Protein AF-A0A837I345-F1 (afdb_monomer_lite)

Radius of gyration: 14.28 Å; chains: 1; bounding box: 34×15×37 Å

Structure (mmCIF, N/CA/C/O backbone):
data_AF-A0A837I345-F1
#
_entry.id   AF-A0A837I345-F1
#
loop_
_atom_site.group_PDB
_atom_site.id
_atom_site.type_symbol
_atom_site.label_atom_id
_atom_site.label_alt_id
_atom_site.label_comp_id
_atom_site.label_asym_id
_atom_site.label_entity_id
_atom_site.label_seq_id
_atom_site.pdbx_PDB_ins_code
_atom_site.Cartn_x
_atom_site.Cartn_y
_atom_site.Cartn_z
_atom_site.occupancy
_atom_site.B_iso_or_equiv
_atom_site.auth_seq_id
_atom_site.auth_comp_id
_atom_site.auth_asym_id
_atom_site.auth_atom_id
_atom_site.pdbx_PDB_model_num
ATOM 1 N N . MET A 1 1 ? -13.062 -6.210 20.541 1.00 59.97 1 MET A N 1
ATOM 2 C CA . MET A 1 1 ? -11.974 -7.041 19.949 1.00 59.97 1 MET A CA 1
ATOM 3 C C . MET A 1 1 ? -11.961 -7.114 18.415 1.00 59.97 1 MET A C 1
ATOM 5 O O . MET A 1 1 ? -10.877 -7.087 17.840 1.00 59.97 1 MET A O 1
ATOM 9 N N . LYS A 1 2 ? -13.102 -7.264 17.713 1.00 62.97 2 LYS A N 1
ATOM 10 C CA . LYS A 1 2 ? -13.108 -7.320 16.230 1.00 62.97 2 LYS A CA 1
ATOM 11 C C . LYS A 1 2 ? -12.665 -5.991 15.578 1.00 62.97 2 LYS A C 1
ATOM 13 O O . LYS A 1 2 ? -11.898 -6.046 14.624 1.00 62.97 2 LYS A O 1
ATOM 18 N N . SER A 1 3 ? -13.045 -4.841 16.143 1.00 60.50 3 SER A N 1
ATOM 19 C CA . SER A 1 3 ? -12.641 -3.492 15.695 1.00 60.50 3 SER A CA 1
ATOM 20 C C . SER A 1 3 ? -11.131 -3.242 15.803 1.00 60.50 3 SER A C 1
ATOM 22 O O . SER A 1 3 ? -10.490 -2.918 14.811 1.00 60.50 3 SER A O 1
ATOM 24 N N . VAL A 1 4 ? -10.529 -3.518 16.964 1.00 70.50 4 VAL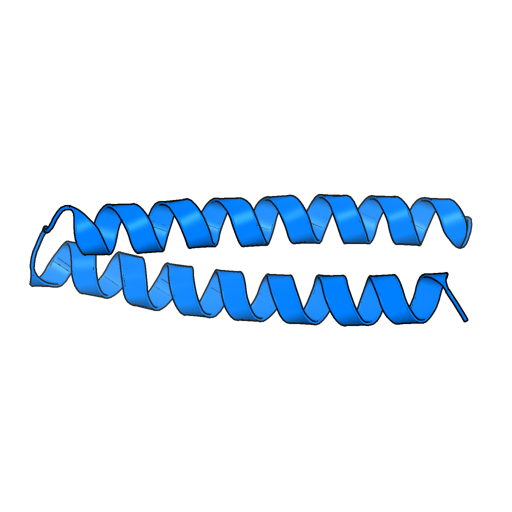 A N 1
ATOM 25 C CA . VAL A 1 4 ? -9.080 -3.345 17.201 1.00 70.50 4 VAL A CA 1
ATOM 26 C C . VAL A 1 4 ? -8.236 -4.162 16.214 1.00 70.50 4 VAL A C 1
ATOM 28 O O . VAL A 1 4 ? -7.255 -3.670 15.661 1.00 70.50 4 VAL A O 1
ATOM 31 N N . ARG A 1 5 ? -8.648 -5.403 15.911 1.00 77.81 5 ARG A N 1
ATOM 32 C CA . ARG A 1 5 ? -7.962 -6.238 14.909 1.00 77.81 5 ARG A CA 1
ATOM 33 C C . ARG A 1 5 ? -8.060 -5.665 13.493 1.00 77.81 5 ARG A C 1
ATOM 35 O O . ARG A 1 5 ? -7.107 -5.806 12.730 1.00 77.81 5 ARG A O 1
ATOM 42 N N . LEU A 1 6 ? -9.179 -5.031 13.134 1.00 76.38 6 LEU A N 1
ATOM 43 C CA . LEU A 1 6 ? -9.334 -4.344 11.846 1.00 76.38 6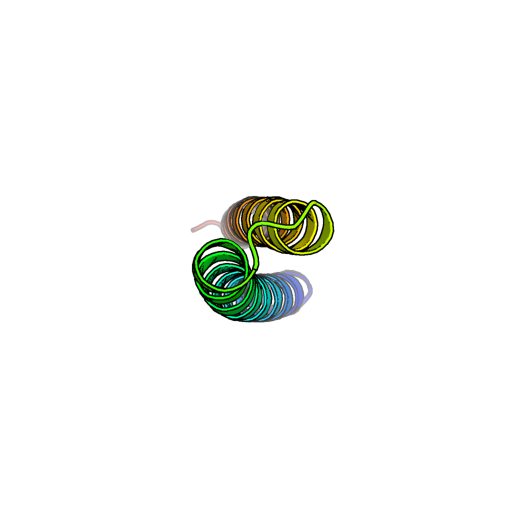 LEU A CA 1
ATOM 44 C C . LEU A 1 6 ? -8.443 -3.100 11.774 1.00 76.38 6 LEU A C 1
ATOM 46 O O . LEU A 1 6 ? -7.778 -2.900 10.762 1.00 76.38 6 LEU A O 1
ATOM 50 N N . MET A 1 7 ? -8.346 -2.344 12.867 1.00 77.19 7 MET A N 1
ATOM 51 C CA . MET A 1 7 ? -7.513 -1.143 12.970 1.00 77.19 7 MET A CA 1
ATOM 52 C C . MET A 1 7 ? -6.012 -1.467 12.838 1.00 77.19 7 MET A C 1
ATOM 54 O O . MET A 1 7 ? -5.296 -0.826 12.067 1.00 77.19 7 MET A O 1
ATOM 58 N N . ILE A 1 8 ? -5.540 -2.535 13.497 1.00 84.00 8 ILE A N 1
ATOM 59 C CA . ILE A 1 8 ? -4.154 -3.024 13.365 1.00 84.00 8 ILE A CA 1
ATOM 60 C C . ILE A 1 8 ? -3.873 -3.508 11.933 1.00 84.00 8 ILE A C 1
ATOM 62 O O . ILE A 1 8 ? -2.827 -3.185 11.365 1.00 84.00 8 ILE A O 1
ATOM 66 N N . LYS A 1 9 ? -4.805 -4.254 11.320 1.00 81.06 9 LYS A N 1
ATOM 67 C CA . LYS A 1 9 ? -4.671 -4.711 9.926 1.00 81.06 9 LYS A CA 1
ATOM 68 C C . LYS A 1 9 ? -4.630 -3.543 8.938 1.00 81.06 9 LYS A C 1
ATOM 70 O O . LYS A 1 9 ? -3.789 -3.561 8.043 1.00 81.06 9 LYS A O 1
ATOM 75 N N . ALA A 1 10 ? -5.485 -2.535 9.116 1.00 83.06 10 ALA A N 1
ATOM 76 C CA . ALA A 1 10 ? -5.495 -1.323 8.300 1.00 83.06 10 ALA A CA 1
ATOM 77 C C . ALA A 1 10 ? -4.155 -0.582 8.400 1.00 83.06 10 ALA A C 1
ATOM 79 O O . ALA A 1 10 ? -3.528 -0.312 7.379 1.00 83.06 10 ALA A O 1
ATOM 80 N N . LYS A 1 11 ? -3.646 -0.364 9.622 1.00 85.31 11 LYS A N 1
ATOM 81 C CA . LYS A 1 11 ? -2.340 0.277 9.843 1.00 85.31 11 LYS A CA 1
ATOM 82 C C . LYS A 1 11 ? -1.201 -0.493 9.167 1.00 85.31 11 LYS A C 1
ATOM 84 O O . LYS A 1 11 ? -0.360 0.118 8.517 1.00 85.31 11 LYS A O 1
ATOM 89 N N . LYS A 1 12 ? -1.180 -1.826 9.275 1.00 87.69 12 LYS A N 1
ATOM 90 C CA . LYS A 1 12 ? -0.157 -2.657 8.617 1.00 87.69 12 LYS A CA 1
ATOM 91 C C . LYS A 1 12 ? -0.223 -2.541 7.089 1.00 87.69 12 LYS A C 1
ATOM 93 O O . LYS A 1 12 ? 0.813 -2.360 6.462 1.00 87.69 12 LYS A O 1
ATOM 98 N N . MET A 1 13 ? -1.420 -2.609 6.500 1.00 85.31 13 MET A N 1
ATOM 99 C CA . MET A 1 13 ? -1.606 -2.457 5.048 1.00 85.31 13 MET A CA 1
ATOM 100 C C . MET A 1 13 ? -1.208 -1.067 4.546 1.00 85.31 13 MET A C 1
ATOM 102 O O . MET A 1 13 ? -0.606 -0.968 3.482 1.00 85.31 13 MET A O 1
ATOM 106 N N . PHE A 1 14 ? -1.466 -0.019 5.328 1.00 87.44 14 PHE A N 1
ATOM 107 C CA . PHE A 1 14 ? -1.055 1.346 5.000 1.00 87.44 14 PHE A CA 1
ATOM 108 C C . PHE A 1 14 ? 0.471 1.475 4.891 1.00 87.44 14 PHE A C 1
ATOM 110 O O . PHE A 1 14 ? 0.979 1.952 3.882 1.00 87.44 14 PHE A O 1
ATOM 117 N N . TRP A 1 15 ? 1.215 0.979 5.888 1.00 88.56 15 TRP A N 1
ATOM 118 C CA . TRP A 1 15 ? 2.684 1.026 5.873 1.00 88.56 15 TRP A CA 1
ATOM 119 C C . TRP A 1 15 ? 3.300 0.197 4.745 1.00 88.56 15 TRP A C 1
ATOM 121 O O . TRP A 1 15 ? 4.255 0.642 4.112 1.00 88.56 15 TRP A O 1
ATOM 131 N N . VAL A 1 16 ? 2.738 -0.982 4.464 1.00 91.06 16 VAL A N 1
ATOM 132 C CA . VAL A 1 16 ? 3.165 -1.811 3.326 1.00 91.06 16 VAL A CA 1
ATOM 133 C C . VAL A 1 16 ? 2.906 -1.086 2.003 1.00 91.06 16 VAL A C 1
ATOM 135 O O . VAL A 1 16 ? 3.778 -1.076 1.138 1.00 91.06 16 VAL A O 1
ATOM 138 N N . GLY A 1 17 ? 1.750 -0.429 1.867 1.00 89.69 17 GLY A N 1
ATOM 139 C CA . GLY A 1 17 ? 1.426 0.393 0.705 1.00 89.69 17 GLY A CA 1
ATOM 140 C C . GLY A 1 17 ? 2.399 1.560 0.517 1.00 89.69 17 GLY A C 1
ATOM 141 O O . GLY A 1 17 ? 2.880 1.767 -0.589 1.00 89.69 17 GLY A O 1
ATOM 142 N N . ILE A 1 18 ? 2.770 2.276 1.584 1.00 91.56 18 ILE A N 1
ATOM 143 C CA . ILE A 1 18 ? 3.767 3.360 1.504 1.00 91.56 18 ILE A CA 1
ATOM 144 C C . ILE A 1 18 ? 5.133 2.833 1.053 1.00 91.56 18 ILE A C 1
ATOM 146 O O . ILE A 1 18 ? 5.741 3.405 0.150 1.00 91.56 18 ILE A O 1
ATOM 150 N N . ALA A 1 19 ? 5.609 1.734 1.642 1.00 91.56 19 ALA A N 1
ATOM 151 C CA . ALA A 1 19 ? 6.897 1.153 1.268 1.00 91.56 19 ALA A CA 1
ATOM 152 C C . ALA A 1 19 ? 6.917 0.732 -0.211 1.00 91.56 19 ALA A C 1
ATOM 154 O O . ALA A 1 19 ? 7.861 1.050 -0.936 1.00 91.56 19 ALA A O 1
ATOM 155 N N . GLY A 1 20 ? 5.850 0.076 -0.676 1.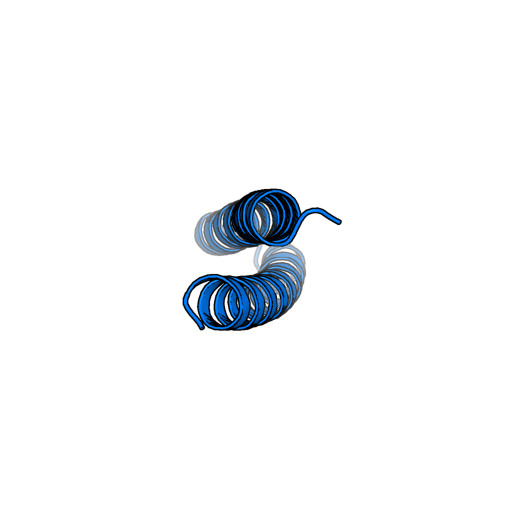00 89.69 20 GLY A N 1
ATOM 156 C CA . GLY A 1 20 ? 5.700 -0.301 -2.079 1.00 89.69 20 GLY A CA 1
ATOM 157 C C . GLY A 1 20 ? 5.613 0.907 -3.017 1.00 89.69 20 GLY A C 1
ATOM 158 O O . GLY A 1 20 ? 6.194 0.873 -4.099 1.00 89.69 20 GLY A O 1
ATOM 159 N N . LEU A 1 21 ? 4.977 2.003 -2.587 1.00 92.50 21 LEU A N 1
ATOM 160 C CA . LEU A 1 21 ? 4.892 3.244 -3.360 1.00 92.50 21 LEU A CA 1
ATOM 161 C C . LEU A 1 21 ? 6.279 3.866 -3.560 1.00 92.50 21 LEU A C 1
ATOM 163 O O . LEU A 1 21 ? 6.626 4.241 -4.678 1.00 92.50 21 LEU A O 1
ATOM 167 N N . CYS A 1 22 ? 7.089 3.933 -2.499 1.00 92.00 22 CYS A N 1
ATOM 168 C CA . CYS A 1 22 ? 8.456 4.450 -2.569 1.00 92.00 22 CYS A CA 1
ATOM 169 C C . CYS A 1 22 ? 9.338 3.597 -3.489 1.00 92.00 22 CYS A C 1
ATOM 171 O O . CYS A 1 22 ? 10.039 4.138 -4.344 1.00 92.00 22 CYS A O 1
ATOM 173 N N . ILE A 1 23 ? 9.275 2.269 -3.355 1.00 89.62 23 ILE A N 1
ATOM 174 C CA . ILE A 1 23 ? 10.044 1.342 -4.199 1.00 89.62 23 ILE A CA 1
ATOM 175 C C . ILE A 1 23 ? 9.581 1.433 -5.659 1.00 89.62 23 ILE A C 1
ATOM 177 O O . ILE A 1 23 ? 10.412 1.512 -6.566 1.00 89.62 23 ILE A O 1
ATOM 181 N N . GLY A 1 24 ? 8.268 1.464 -5.900 1.00 88.25 24 GLY A N 1
ATOM 182 C CA . GLY A 1 24 ? 7.679 1.613 -7.231 1.00 88.25 24 GLY A CA 1
ATOM 183 C C . GLY A 1 24 ? 8.085 2.926 -7.899 1.00 88.25 24 GLY A C 1
ATOM 184 O O . GLY A 1 24 ? 8.516 2.917 -9.048 1.00 88.25 24 GLY A O 1
ATOM 185 N N . ALA A 1 25 ? 8.045 4.039 -7.164 1.00 88.25 25 ALA A N 1
ATOM 186 C CA . ALA A 1 25 ? 8.450 5.348 -7.671 1.00 88.25 25 ALA A CA 1
ATOM 187 C C . ALA A 1 25 ? 9.945 5.393 -8.028 1.00 88.25 25 ALA A C 1
ATOM 189 O O . ALA A 1 25 ? 10.299 5.800 -9.133 1.00 88.25 25 ALA A O 1
ATOM 190 N N . LEU A 1 26 ? 10.821 4.919 -7.133 1.00 88.69 26 LEU A N 1
ATOM 191 C CA . LEU A 1 26 ? 12.266 4.866 -7.388 1.00 88.69 26 LEU A CA 1
ATOM 192 C C . LEU A 1 26 ? 12.600 3.986 -8.597 1.00 88.69 26 LEU A C 1
ATOM 194 O O . LEU A 1 26 ? 13.421 4.354 -9.435 1.00 88.69 26 LEU A O 1
ATOM 198 N N . SER A 1 27 ? 11.939 2.835 -8.713 1.00 87.25 27 SER A N 1
ATOM 199 C CA . SER A 1 27 ? 12.181 1.910 -9.820 1.00 87.25 27 SER A CA 1
ATOM 200 C C . SER A 1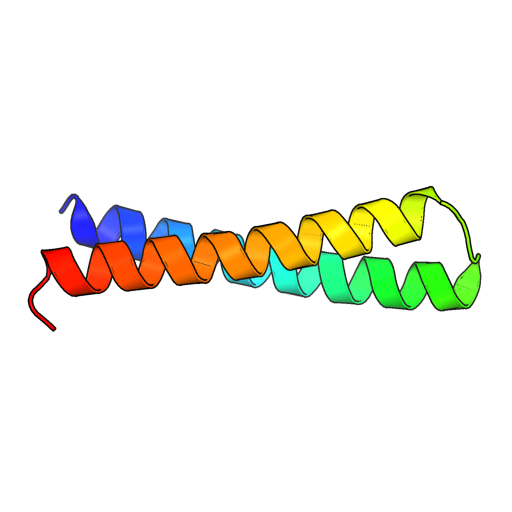 27 ? 11.584 2.390 -11.152 1.00 87.25 27 SER A C 1
ATOM 202 O O . SER A 1 27 ? 12.193 2.148 -12.194 1.00 87.25 27 SER A O 1
ATOM 204 N N . MET A 1 28 ? 10.479 3.150 -11.140 1.00 85.31 28 MET A N 1
ATOM 205 C CA . MET A 1 28 ? 9.976 3.852 -12.331 1.00 85.31 28 MET A CA 1
ATOM 206 C C . MET A 1 28 ? 10.987 4.874 -12.856 1.00 85.31 28 MET A C 1
ATOM 208 O O . MET A 1 28 ? 11.203 4.931 -14.063 1.00 85.31 28 MET A O 1
ATOM 212 N N . VAL A 1 29 ? 11.628 5.640 -11.967 1.00 85.38 29 VAL A N 1
ATOM 213 C CA . VAL A 1 29 ? 12.655 6.621 -12.358 1.00 85.38 29 VAL A CA 1
ATOM 214 C C . VAL A 1 29 ? 13.906 5.930 -12.907 1.00 85.38 29 VAL A C 1
ATOM 216 O O . VAL A 1 29 ? 14.476 6.396 -13.887 1.00 85.38 29 VAL A O 1
ATOM 219 N N . ALA A 1 30 ? 14.325 4.816 -12.302 1.00 83.88 30 ALA A N 1
ATOM 220 C CA . ALA A 1 30 ? 15.571 4.146 -12.669 1.00 83.88 30 ALA A CA 1
ATOM 221 C C . ALA A 1 30 ? 15.484 3.310 -13.960 1.00 83.88 30 ALA A C 1
ATOM 223 O O . ALA A 1 30 ? 16.445 3.277 -14.723 1.00 83.88 30 ALA A O 1
ATOM 224 N N . PHE A 1 31 ? 14.364 2.620 -14.206 1.00 77.19 31 PHE A N 1
ATOM 225 C CA . PHE A 1 31 ? 14.271 1.628 -15.289 1.00 77.19 31 PHE A CA 1
ATOM 226 C C . PHE A 1 31 ? 13.005 1.735 -16.153 1.00 77.19 31 PHE A C 1
ATOM 228 O O . PHE A 1 31 ? 12.888 0.976 -17.112 1.00 77.19 31 PHE A O 1
ATOM 235 N N . ALA A 1 32 ? 12.065 2.636 -15.825 1.00 74.94 32 ALA A N 1
ATOM 236 C CA . ALA A 1 32 ? 10.836 2.925 -16.580 1.00 74.94 32 ALA A CA 1
ATOM 237 C C . ALA A 1 32 ? 10.146 1.686 -17.194 1.00 74.94 32 ALA A C 1
ATOM 239 O O . ALA A 1 32 ? 9.796 1.667 -18.372 1.00 74.94 32 ALA A O 1
ATOM 240 N N . ASN A 1 33 ? 9.961 0.628 -16.397 1.00 83.00 33 ASN A N 1
ATOM 241 C CA . ASN A 1 33 ? 9.376 -0.628 -16.863 1.00 83.00 33 ASN A CA 1
ATOM 242 C C . ASN A 1 33 ? 7.913 -0.796 -16.396 1.00 83.00 33 ASN A C 1
ATOM 244 O O . ASN A 1 33 ? 7.482 -0.240 -15.381 1.00 83.00 33 ASN A O 1
ATOM 248 N N . TYR A 1 34 ? 7.138 -1.605 -17.130 1.00 83.50 34 TYR A N 1
ATOM 249 C CA . TYR A 1 34 ? 5.732 -1.899 -16.806 1.00 83.50 34 TYR A CA 1
ATOM 250 C C . TYR A 1 34 ? 5.551 -2.538 -15.419 1.00 83.50 34 TYR A C 1
ATOM 252 O O . TYR A 1 34 ? 4.514 -2.369 -14.774 1.00 83.50 34 TYR A O 1
ATOM 260 N N . PHE A 1 35 ? 6.566 -3.253 -14.935 1.00 84.38 35 PHE A N 1
ATOM 261 C CA . PHE A 1 35 ? 6.540 -3.909 -13.632 1.00 84.38 35 PHE A CA 1
ATOM 262 C C . PHE A 1 35 ? 6.555 -2.893 -12.477 1.00 84.38 35 PHE A C 1
ATOM 264 O O . PHE A 1 35 ? 5.746 -2.994 -11.557 1.00 84.38 35 PHE A O 1
ATOM 271 N N . SER A 1 36 ? 7.382 -1.854 -12.563 1.00 86.12 36 SER A N 1
ATOM 272 C CA . SER A 1 36 ? 7.463 -0.750 -11.605 1.00 86.12 36 SER A CA 1
ATOM 273 C C . SER A 1 36 ? 6.175 0.066 -11.574 1.00 86.12 36 SER A C 1
ATOM 275 O O . SER A 1 36 ? 5.695 0.398 -10.490 1.00 86.12 36 SER A O 1
ATOM 277 N N . VAL A 1 37 ? 5.560 0.309 -12.738 1.00 87.38 37 VAL A N 1
ATOM 278 C CA . VAL A 1 37 ? 4.233 0.947 -12.828 1.00 87.38 37 VAL A CA 1
ATOM 279 C C . VAL A 1 37 ? 3.173 0.097 -12.125 1.00 87.38 37 VAL A C 1
ATOM 281 O O . VAL A 1 37 ? 2.351 0.617 -11.372 1.00 87.38 37 VAL A O 1
ATOM 284 N N . THR A 1 38 ? 3.217 -1.224 -12.310 1.00 89.25 38 THR A N 1
ATOM 285 C CA . THR A 1 38 ? 2.282 -2.154 -11.661 1.00 89.25 38 THR A CA 1
ATOM 286 C C . THR A 1 38 ? 2.458 -2.155 -10.141 1.00 89.25 38 THR A C 1
ATOM 288 O O . THR A 1 38 ? 1.472 -2.044 -9.413 1.00 89.25 38 THR A O 1
ATOM 291 N N . ILE A 1 39 ? 3.699 -2.208 -9.644 1.00 88.50 39 ILE A N 1
ATOM 292 C CA . ILE A 1 39 ? 3.999 -2.114 -8.205 1.00 88.50 39 ILE A CA 1
ATOM 293 C C . ILE A 1 39 ? 3.482 -0.796 -7.630 1.00 88.50 39 ILE A C 1
ATOM 295 O O . ILE A 1 39 ? 2.872 -0.787 -6.558 1.00 88.50 39 ILE A O 1
ATOM 299 N N . TYR A 1 40 ? 3.696 0.310 -8.342 1.00 89.38 40 TYR A N 1
ATOM 300 C CA . TYR A 1 40 ? 3.224 1.622 -7.924 1.00 89.38 40 TYR A CA 1
ATOM 301 C C . TYR A 1 40 ? 1.691 1.655 -7.816 1.00 89.38 40 TYR A C 1
ATOM 303 O O . TYR A 1 40 ? 1.156 2.021 -6.769 1.00 89.38 40 TYR A O 1
ATOM 311 N N . LEU A 1 41 ? 0.978 1.180 -8.842 1.00 92.00 41 LEU A N 1
ATOM 312 C CA . LEU A 1 41 ? -0.487 1.116 -8.847 1.00 92.00 41 LEU A CA 1
ATOM 313 C C . LEU A 1 41 ? -1.045 0.225 -7.730 1.00 92.00 41 LEU A C 1
ATOM 315 O O . LEU A 1 41 ? -1.952 0.641 -7.010 1.00 92.00 41 LEU A O 1
ATOM 319 N N . VAL A 1 42 ? -0.485 -0.973 -7.534 1.00 92.75 42 VAL A N 1
ATOM 320 C CA . VAL A 1 42 ? -0.895 -1.882 -6.448 1.00 92.75 42 VAL A CA 1
ATOM 321 C C . VAL A 1 42 ? -0.699 -1.219 -5.085 1.00 92.75 42 VAL A C 1
ATOM 323 O O . VAL A 1 42 ? -1.551 -1.332 -4.204 1.00 92.75 42 VAL A O 1
ATOM 326 N N . SER A 1 43 ? 0.393 -0.476 -4.922 1.00 91.19 43 SER A N 1
ATOM 327 C CA . SER A 1 43 ? 0.703 0.234 -3.683 1.00 91.19 43 SER A CA 1
ATOM 328 C C . SER A 1 43 ? -0.306 1.346 -3.389 1.00 91.19 43 SER A C 1
ATOM 330 O O . SER A 1 43 ? -0.784 1.450 -2.258 1.00 91.19 43 SER A O 1
ATOM 332 N N . VAL A 1 44 ? -0.716 2.112 -4.407 1.00 91.62 44 VAL A N 1
ATOM 333 C CA . VAL A 1 44 ? -1.802 3.105 -4.291 1.00 91.62 44 VAL A CA 1
ATOM 334 C C . VAL A 1 44 ? -3.112 2.433 -3.872 1.00 91.62 44 VAL A C 1
ATOM 336 O O . VAL A 1 44 ? -3.764 2.889 -2.930 1.00 91.62 44 VAL A O 1
ATOM 339 N N . VAL A 1 45 ? -3.480 1.318 -4.510 1.00 93.56 45 VAL A N 1
ATOM 340 C CA . VAL A 1 45 ? -4.706 0.573 -4.174 1.00 93.56 45 VAL A CA 1
ATOM 341 C C . VAL A 1 45 ? -4.678 0.074 -2.728 1.00 93.56 45 VAL A C 1
ATOM 343 O O . VAL A 1 45 ? -5.678 0.204 -2.021 1.00 93.56 45 VAL A O 1
ATOM 346 N N . LEU A 1 46 ? -3.542 -0.441 -2.249 1.00 90.25 46 LEU A N 1
ATOM 347 C CA . LEU A 1 46 ? -3.386 -0.887 -0.859 1.00 90.25 46 LEU A CA 1
ATOM 348 C C . LEU A 1 46 ? -3.554 0.259 0.145 1.00 90.25 46 LEU A C 1
ATOM 350 O O . LEU A 1 46 ? -4.202 0.074 1.180 1.00 90.25 46 LEU A O 1
ATOM 354 N N . ILE A 1 47 ? -3.021 1.446 -0.161 1.00 91.56 47 ILE A N 1
ATOM 355 C CA . ILE A 1 47 ? -3.200 2.640 0.675 1.00 91.56 47 ILE A CA 1
ATOM 356 C C . ILE A 1 47 ? -4.683 3.012 0.735 1.00 91.56 47 ILE A C 1
ATOM 358 O O . ILE A 1 47 ? -5.235 3.143 1.828 1.00 91.56 47 ILE A O 1
ATOM 362 N N . VAL A 1 48 ? -5.358 3.101 -0.411 1.00 92.44 48 VAL A N 1
ATOM 363 C CA . VAL A 1 48 ? -6.793 3.419 -0.474 1.00 92.44 48 VAL A CA 1
ATOM 364 C C . VAL A 1 48 ? -7.625 2.382 0.290 1.00 92.44 48 VAL A C 1
ATOM 366 O O . VAL A 1 48 ? -8.471 2.736 1.114 1.00 92.44 48 VAL A O 1
ATOM 369 N N . TRP A 1 49 ? -7.339 1.094 0.101 1.00 90.38 49 TRP A N 1
ATOM 370 C CA . TRP A 1 49 ? -8.014 0.008 0.810 1.00 90.38 49 TRP A CA 1
ATOM 371 C C . TRP A 1 49 ? -7.817 0.098 2.328 1.00 90.38 49 TRP A C 1
ATOM 373 O O . TRP A 1 49 ? -8.747 -0.135 3.105 1.00 90.38 49 TRP A O 1
ATOM 383 N N . SER A 1 50 ? -6.617 0.474 2.774 1.00 89.00 50 SER A N 1
ATOM 384 C CA . SER A 1 50 ? -6.335 0.658 4.196 1.00 89.00 50 SER A CA 1
ATOM 385 C C . SER A 1 50 ? -7.148 1.801 4.817 1.00 89.00 50 SER A C 1
ATOM 387 O O . SER A 1 50 ? -7.622 1.654 5.946 1.00 89.00 50 SER A O 1
ATOM 389 N N . ILE A 1 51 ? -7.392 2.885 4.070 1.00 88.88 51 ILE A N 1
ATOM 390 C CA . ILE A 1 51 ? -8.235 4.007 4.504 1.00 88.88 51 ILE A CA 1
ATOM 391 C C . ILE A 1 51 ? -9.684 3.540 4.654 1.00 88.88 51 ILE A C 1
ATOM 393 O O . ILE A 1 51 ? -10.293 3.781 5.694 1.00 88.88 51 ILE A O 1
ATOM 397 N N . PHE A 1 52 ? -10.217 2.791 3.685 1.00 87.94 52 PHE A N 1
ATOM 398 C CA . PHE A 1 52 ? -11.567 2.228 3.790 1.00 87.94 52 PHE A CA 1
ATOM 399 C C . PHE A 1 52 ? -11.726 1.291 4.990 1.00 87.94 52 PHE A C 1
AT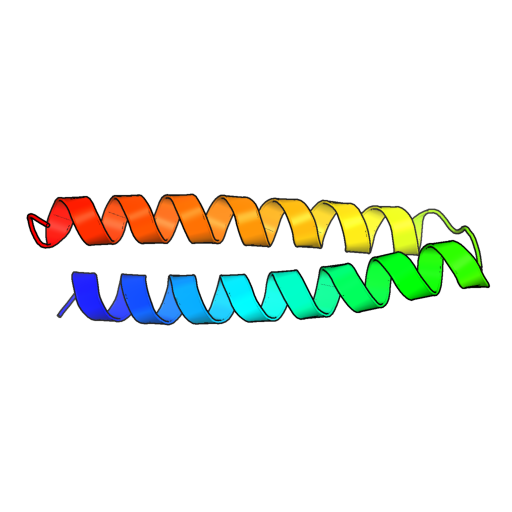OM 401 O O . PHE A 1 52 ? -12.745 1.330 5.683 1.00 87.94 52 PHE A O 1
ATOM 408 N N . LEU A 1 53 ? -10.719 0.459 5.270 1.00 86.94 53 LEU A N 1
ATOM 409 C CA . LEU A 1 53 ? -10.732 -0.406 6.449 1.00 86.94 53 LEU A CA 1
ATOM 410 C C . LEU A 1 53 ? -10.669 0.389 7.752 1.00 86.94 53 LEU A C 1
ATOM 412 O O . LEU A 1 53 ? -11.335 -0.004 8.711 1.00 86.94 53 LEU A O 1
ATOM 416 N N . LYS A 1 54 ? -9.908 1.488 7.782 1.00 83.50 54 LYS A N 1
ATOM 417 C CA . LYS A 1 54 ? -9.863 2.403 8.924 1.00 83.50 54 LYS A CA 1
ATOM 418 C C . LYS A 1 54 ? -11.231 3.052 9.145 1.00 83.50 54 LYS A C 1
ATOM 420 O O . LYS A 1 54 ? -11.812 2.843 10.198 1.00 83.50 54 LYS A O 1
ATOM 425 N N . MET A 1 55 ? -11.819 3.663 8.115 1.00 83.62 55 MET A N 1
ATOM 426 C CA . MET A 1 55 ? -13.160 4.261 8.195 1.00 83.62 55 MET A CA 1
ATOM 427 C C . MET A 1 55 ? -14.230 3.253 8.634 1.00 83.62 55 MET A C 1
ATOM 429 O O . MET A 1 55 ? -15.143 3.586 9.385 1.00 83.62 55 MET A O 1
ATOM 433 N N . LYS A 1 56 ? -14.140 2.000 8.171 1.00 82.50 56 LYS A N 1
ATOM 434 C CA . LYS A 1 56 ? -15.048 0.935 8.612 1.00 82.50 56 LYS A CA 1
ATOM 435 C C . LYS A 1 56 ? -14.826 0.563 10.079 1.00 82.50 56 LYS A C 1
ATOM 437 O O . LYS A 1 56 ? -15.796 0.234 10.752 1.00 82.50 56 LYS A O 1
ATOM 442 N N . ALA A 1 57 ? -13.582 0.565 10.557 1.00 80.44 57 ALA A N 1
ATOM 443 C CA . ALA A 1 57 ? -13.280 0.326 11.962 1.00 80.44 57 ALA A CA 1
ATOM 444 C C . ALA A 1 57 ? -13.832 1.460 12.836 1.00 80.44 57 ALA A C 1
ATOM 446 O O . ALA A 1 57 ? -14.546 1.142 13.783 1.00 80.44 57 ALA A O 1
ATOM 447 N N . ASP A 1 58 ? -13.606 2.718 12.444 1.00 80.50 58 ASP A N 1
ATOM 448 C CA . ASP A 1 58 ? -14.048 3.926 13.156 1.00 80.50 58 ASP A CA 1
ATOM 449 C C . ASP A 1 58 ? -15.581 3.918 13.350 1.00 80.50 58 ASP A C 1
ATOM 451 O O . ASP A 1 58 ? -16.066 3.983 14.482 1.00 80.50 58 ASP A O 1
ATOM 455 N 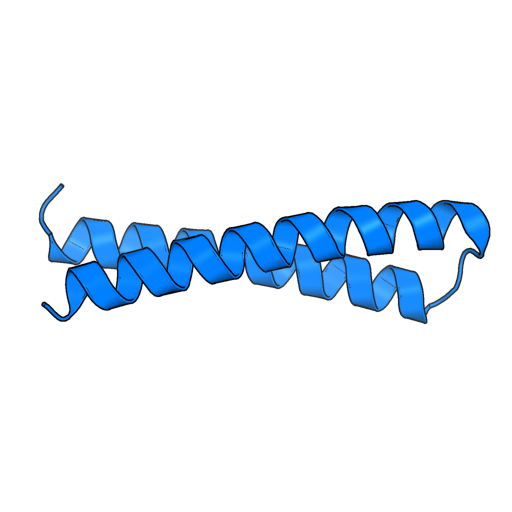N . ARG A 1 59 ? -16.347 3.609 12.285 1.00 78.56 59 ARG A N 1
ATOM 456 C CA . ARG A 1 59 ? -17.817 3.431 12.354 1.00 78.56 59 ARG A CA 1
ATOM 457 C C . ARG A 1 59 ? -18.285 2.341 13.323 1.00 78.56 59 ARG A C 1
ATOM 459 O O . ARG A 1 59 ? -19.397 2.421 13.830 1.00 78.56 59 ARG A O 1
ATOM 466 N N . ILE A 1 60 ? -17.501 1.279 13.525 1.00 79.56 60 ILE A N 1
ATOM 467 C CA . ILE A 1 60 ? -17.857 0.181 14.445 1.00 79.56 60 ILE A CA 1
ATOM 468 C C . ILE A 1 60 ? -17.547 0.574 15.894 1.00 79.56 60 ILE A C 1
ATOM 470 O O . ILE A 1 60 ? -18.206 0.086 16.810 1.00 79.56 60 ILE A O 1
ATOM 474 N N . THR A 1 61 ? -16.535 1.414 16.113 1.00 72.38 61 THR A N 1
ATOM 475 C CA . THR A 1 61 ? -16.180 1.948 17.436 1.00 72.38 61 THR A CA 1
ATOM 476 C C . THR A 1 61 ? -17.037 3.133 17.871 1.00 72.38 61 THR A C 1
ATOM 478 O O . THR A 1 61 ? -17.083 3.390 19.069 1.00 72.38 61 THR A O 1
ATOM 481 N N . GLY A 1 62 ? -17.764 3.780 16.954 1.00 63.78 62 GLY A N 1
ATOM 482 C CA . GLY A 1 62 ? -18.638 4.914 17.275 1.00 63.78 62 GLY A CA 1
ATOM 483 C C . GLY A 1 62 ? -17.887 6.230 17.493 1.00 63.78 62 GLY A C 1
ATOM 484 O O . GLY A 1 62 ? -18.448 7.133 18.107 1.00 63.78 62 GLY A O 1
ATOM 485 N N . GLU A 1 63 ? -16.640 6.306 17.010 1.00 54.47 63 GLU A N 1
ATOM 486 C CA . GLU A 1 63 ? -15.914 7.568 16.791 1.00 54.47 63 GLU A CA 1
ATOM 487 C C . GLU A 1 63 ? -16.316 8.210 15.457 1.00 54.47 63 GLU A C 1
ATOM 489 O O . GLU A 1 63 ? -16.668 7.458 14.510 1.00 54.47 63 GLU A O 1
#

Sequence (63 aa):
MKSVRLMIKAKKMFWVGIAGLCIGALSMVAFANYFSVTIYLVSVVLIVWSIFLKMKADRITGE

Foldseek 3Di:
DVLVVLLVVLVVLQVVLVVLLVQLVVCCVVPVDPVSVVSNVVSVVSNVVSVVSNVVSCVVVVD

pLDDT: mean 83.87, std 8.69, range [54.47, 93.56]

Secondary structure (DSSP, 8-state):
-HHHHHHHHHHHHHHHHHHHHHHHHHHHHHH--HHHHHHHHHHHHHHHHHHHHHHHHHHHHT-